Protein AF-A0A842SNS7-F1 (afdb_monomer)

Sequence (78 aa):
MLKEGAPISLAKMSRELGLSSPPIKDRIDKLEEQWVILDYRPVLYYGKLGGGLTGFVGLILDFQRCYDEKFVKDLKGV

pLDDT: mean 85.19, std 12.02, range [44.06, 98.25]

Foldseek 3Di:
DQVPDPPDDLVRVCVVVVHHSPVVVVVVVVCCVVCVQVDRDDDDDCVVVVNPDDDDDDDDDDPVPCPDPVNVVVVVVD

Solvent-accessible surface area (backbone atoms only — not comparable to full-atom values): 5278 Å² total; per-residue (Å²): 105,74,92,79,55,66,89,68,54,56,70,59,50,18,66,78,69,75,43,64,51,66,69,52,50,56,52,52,52,52,33,42,77,68,60,71,47,81,79,88,76,86,89,76,67,42,56,84,72,75,50,70,78,87,84,85,85,87,84,84,83,56,71,93,74,61,76,40,73,63,56,57,50,60,76,54,71,117

Nearest PDB structures (foldseek):
  2cfx-assembly1_C  TM=9.100E-01  e=5.868E-02  Bacillus subtilis
  2pmh-assembly1_A  TM=9.553E-01  e=1.612E-01  Sulfurisphaera tokodaii str. 7
  2pn6-assembly1_A  TM=9.669E-01  e=2.110E-01  Sulfurisphaera tokodaii
  2dbb-assembly1_B  TM=9.574E-01  e=1.973E-01  Pyrococcus horikoshii OT3

Secondary structure (DSSP, 8-state):
-HHHHSPPPHHHHHHHHTS-HHHHHHHHHHHHHTTSS--------GGGGT------------TTTS--HHHHHHHT--

Radius of gyration: 21.53 Å; Cα contacts (8 Å, |Δi|>4): 31; chains: 1; bounding box: 54×19×41 Å

Structure (mmCIF, N/CA/C/O backbone):
da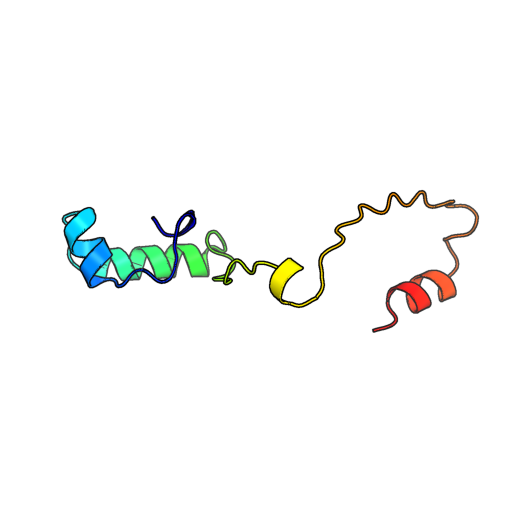ta_AF-A0A842SNS7-F1
#
_entry.id   AF-A0A842SNS7-F1
#
loop_
_atom_site.group_PDB
_atom_site.id
_atom_site.type_symbol
_atom_site.label_atom_id
_atom_site.label_alt_id
_atom_site.label_comp_id
_atom_site.label_asym_id
_atom_site.label_entity_id
_atom_site.label_seq_id
_atom_site.pdbx_PDB_ins_code
_atom_site.Cartn_x
_atom_site.Cartn_y
_atom_site.Cartn_z
_atom_site.occupancy
_atom_site.B_iso_or_equiv
_atom_site.auth_seq_id
_atom_site.auth_comp_id
_atom_site.auth_asym_id
_atom_site.auth_atom_id
_atom_site.pdbx_PDB_model_num
ATOM 1 N N . MET A 1 1 ? -11.757 -7.223 0.924 1.00 80.62 1 MET A N 1
ATOM 2 C CA . MET A 1 1 ? -12.065 -5.858 1.420 1.00 80.62 1 MET A CA 1
ATOM 3 C C . MET A 1 1 ? -10.942 -4.851 1.156 1.00 80.62 1 MET A C 1
ATOM 5 O O . MET A 1 1 ? -11.010 -4.196 0.128 1.00 80.62 1 MET A O 1
ATOM 9 N N . LEU A 1 2 ? -9.900 -4.717 1.998 1.00 85.69 2 LEU A N 1
ATOM 10 C CA . LEU A 1 2 ? -8.882 -3.651 1.822 1.00 85.69 2 LEU A CA 1
ATOM 11 C C . LEU A 1 2 ? -8.096 -3.751 0.501 1.00 85.69 2 LEU A C 1
ATOM 13 O O . LEU A 1 2 ? -7.850 -2.737 -0.139 1.00 85.69 2 LEU A O 1
ATOM 17 N N . LYS A 1 3 ? -7.780 -4.974 0.051 1.00 85.06 3 LYS A N 1
ATOM 18 C CA . LYS A 1 3 ? -7.098 -5.233 -1.231 1.00 85.06 3 LYS A CA 1
ATOM 19 C C . LYS A 1 3 ? -7.941 -4.873 -2.464 1.00 85.06 3 LYS A C 1
ATOM 21 O O . LYS A 1 3 ? -7.390 -4.581 -3.516 1.00 85.06 3 LYS A O 1
ATOM 26 N N . GLU A 1 4 ? -9.264 -4.940 -2.351 1.00 81.06 4 GLU A N 1
ATOM 27 C CA . GLU A 1 4 ? -10.184 -4.840 -3.494 1.00 81.06 4 GLU A CA 1
ATOM 28 C C . GLU A 1 4 ? -10.727 -3.424 -3.701 1.00 81.06 4 GLU A C 1
ATOM 30 O O . GLU A 1 4 ? -11.202 -3.113 -4.788 1.00 81.06 4 GLU A O 1
ATOM 35 N N . GLY A 1 5 ? -10.671 -2.555 -2.686 1.00 71.31 5 GLY A N 1
ATOM 36 C CA . GLY A 1 5 ? -11.252 -1.219 -2.807 1.00 71.31 5 GLY A CA 1
ATOM 37 C C . GLY A 1 5 ? -11.090 -0.342 -1.576 1.00 71.31 5 GLY A C 1
ATOM 38 O O . GLY A 1 5 ? -12.086 0.040 -0.969 1.00 71.31 5 GLY A O 1
ATOM 39 N N . ALA A 1 6 ? -9.854 -0.004 -1.209 1.00 75.94 6 ALA A N 1
ATOM 40 C CA . ALA A 1 6 ? -9.591 1.070 -0.254 1.00 75.94 6 ALA A CA 1
ATOM 41 C C . ALA A 1 6 ? -9.783 2.464 -0.906 1.00 75.94 6 ALA A C 1
ATOM 43 O O . ALA A 1 6 ? -9.474 2.616 -2.090 1.00 75.94 6 ALA A O 1
ATOM 44 N N . PRO A 1 7 ? -10.250 3.491 -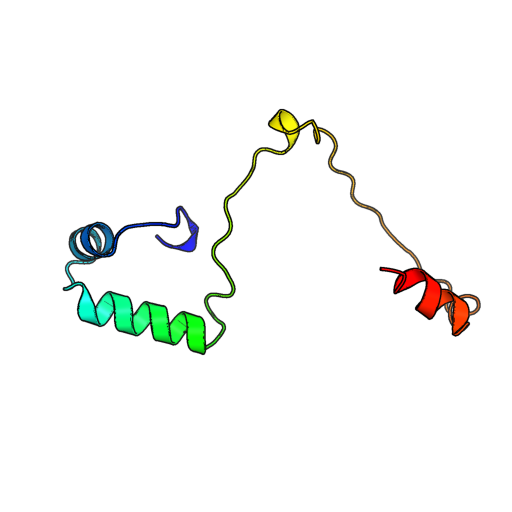0.163 1.00 70.75 7 PRO A N 1
ATOM 45 C CA . PRO A 1 7 ? -10.592 3.474 1.260 1.00 70.75 7 PRO A CA 1
ATOM 46 C C . PRO A 1 7 ? -12.052 3.054 1.526 1.00 70.75 7 PRO A C 1
ATOM 48 O O . PRO A 1 7 ? -13.002 3.657 1.029 1.00 70.75 7 PRO A O 1
ATOM 51 N N . ILE A 1 8 ? -12.237 2.043 2.381 1.00 83.94 8 ILE A N 1
ATOM 52 C CA . ILE A 1 8 ? -13.544 1.659 2.939 1.00 83.94 8 ILE A CA 1
ATOM 53 C C . ILE A 1 8 ? -13.669 2.325 4.312 1.00 83.94 8 ILE A C 1
ATOM 55 O O . ILE A 1 8 ? -12.724 2.300 5.095 1.00 83.94 8 ILE A O 1
ATOM 59 N N . SER A 1 9 ? -14.821 2.914 4.641 1.00 89.62 9 SER A N 1
ATOM 60 C CA . SER A 1 9 ? -15.020 3.468 5.986 1.00 89.62 9 SER A CA 1
ATOM 61 C C . SER A 1 9 ? -15.084 2.356 7.041 1.00 89.62 9 SER A C 1
ATOM 63 O O . SER A 1 9 ? -15.642 1.282 6.797 1.00 89.62 9 SER A O 1
ATOM 65 N N . LEU A 1 10 ? -14.580 2.622 8.252 1.00 90.56 10 LEU A N 1
ATOM 66 C CA . LEU A 1 10 ? -14.681 1.684 9.383 1.00 90.56 10 LEU A CA 1
ATOM 67 C C . LEU A 1 10 ? -16.135 1.301 9.684 1.00 90.56 10 LEU A C 1
ATOM 69 O O . LEU A 1 10 ? -16.404 0.155 10.016 1.00 90.56 10 LEU A O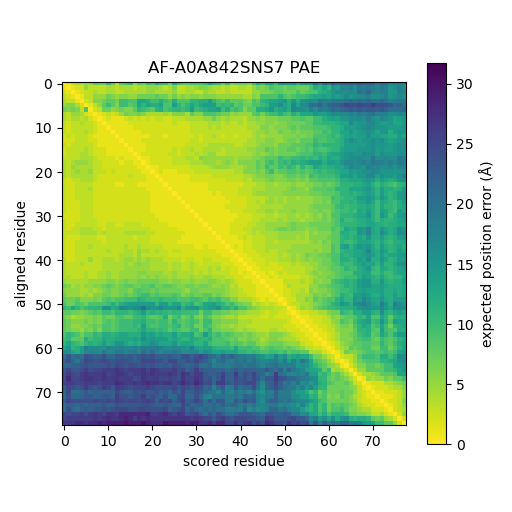 1
ATOM 73 N N . ALA A 1 11 ? -17.082 2.225 9.499 1.00 91.25 11 ALA A N 1
ATOM 74 C CA . ALA A 1 11 ? -18.508 1.948 9.657 1.00 91.25 11 ALA A CA 1
ATOM 75 C C . ALA A 1 11 ? -19.021 0.912 8.642 1.00 91.25 11 ALA A C 1
ATOM 77 O O . ALA A 1 11 ? -19.827 0.052 8.992 1.00 91.25 11 ALA A O 1
ATOM 78 N N . LYS A 1 12 ? -18.550 0.970 7.390 1.00 91.19 12 LYS A N 1
ATOM 79 C CA . LYS A 1 12 ? -18.904 -0.024 6.372 1.00 91.19 12 LYS A CA 1
ATOM 80 C C . LYS A 1 12 ? -18.267 -1.380 6.688 1.00 91.19 12 LYS A C 1
ATOM 82 O O . LYS A 1 12 ? -18.973 -2.382 6.678 1.00 91.19 12 LYS A O 1
ATOM 87 N N . MET A 1 13 ? -16.990 -1.401 7.075 1.00 92.44 13 MET A N 1
ATOM 88 C CA . MET A 1 13 ? -16.325 -2.630 7.532 1.00 92.44 13 MET A CA 1
ATOM 89 C C . MET A 1 13 ? -17.008 -3.241 8.762 1.00 92.44 13 MET A C 1
ATOM 91 O O . MET A 1 13 ? -17.191 -4.448 8.822 1.00 92.44 13 MET A O 1
ATOM 95 N N . SER A 1 14 ? -17.435 -2.412 9.715 1.00 93.69 14 SER A N 1
ATOM 96 C CA . SER A 1 14 ? -18.159 -2.834 10.917 1.00 93.69 14 SER A CA 1
ATOM 97 C C . SER A 1 14 ? -19.465 -3.552 10.578 1.00 93.69 14 SER A C 1
ATOM 99 O O . SER A 1 14 ? -19.728 -4.629 11.112 1.00 93.69 14 SER A O 1
ATOM 101 N N . ARG A 1 15 ? -20.246 -3.007 9.636 1.00 93.25 15 ARG A N 1
ATOM 102 C CA . ARG A 1 15 ? -21.489 -3.635 9.162 1.00 93.25 15 ARG A CA 1
ATOM 103 C C . ARG A 1 15 ? -21.238 -4.954 8.437 1.00 93.25 15 ARG A C 1
ATOM 105 O O . ARG A 1 15 ? -21.962 -5.909 8.680 1.00 93.25 15 ARG A O 1
ATOM 112 N N . GLU A 1 16 ? -20.237 -5.006 7.559 1.00 91.50 16 GLU A N 1
ATOM 113 C CA . GLU A 1 16 ? -19.955 -6.200 6.749 1.00 91.50 16 GLU A CA 1
ATOM 114 C C . GLU A 1 16 ? -19.313 -7.334 7.561 1.00 91.50 16 GLU A C 1
ATOM 116 O O . GLU A 1 16 ? -19.594 -8.502 7.311 1.00 91.50 16 GLU A O 1
ATOM 121 N N . LEU A 1 17 ? -18.483 -7.004 8.555 1.00 91.62 17 LEU A N 1
ATOM 122 C CA . LEU A 1 17 ? -17.781 -7.986 9.388 1.00 91.62 17 LEU A CA 1
ATOM 123 C C . LEU A 1 17 ? -18.532 -8.341 10.680 1.00 91.62 17 LEU A C 1
ATOM 125 O O . LEU A 1 17 ? -18.113 -9.257 11.383 1.00 91.62 17 LEU A O 1
ATOM 129 N N . GLY A 1 18 ? -19.604 -7.619 11.026 1.00 93.50 18 GLY A N 1
ATOM 130 C CA . GLY A 1 18 ? -20.356 -7.831 12.269 1.00 93.50 18 GLY A CA 1
ATOM 131 C C . GLY A 1 18 ? -19.560 -7.507 13.540 1.00 93.50 18 GLY A C 1
ATOM 132 O O . GLY A 1 18 ? -19.840 -8.053 14.604 1.00 93.50 18 GLY A O 1
ATOM 133 N N . LEU A 1 19 ? -18.552 -6.638 13.436 1.00 93.31 19 LEU A N 1
ATOM 134 C CA . LEU A 1 19 ? -17.676 -6.231 14.539 1.00 93.31 19 LEU A CA 1
ATOM 135 C C . LEU A 1 19 ? -17.824 -4.737 14.812 1.00 93.31 19 LEU A C 1
ATOM 137 O O . LEU A 1 19 ? -18.130 -3.966 13.906 1.00 93.31 19 LEU A O 1
ATOM 141 N N . SER A 1 20 ? -17.566 -4.293 16.042 1.00 93.44 20 SER A N 1
ATOM 142 C CA . SER A 1 20 ? -17.484 -2.860 16.338 1.00 93.44 20 SER A CA 1
ATOM 143 C C . SER A 1 20 ? -16.249 -2.228 15.675 1.00 93.44 20 SER A C 1
ATOM 145 O O . SER A 1 20 ? -15.263 -2.902 15.373 1.00 93.44 20 SER A O 1
ATOM 147 N N . SER A 1 21 ? -16.287 -0.917 15.429 1.00 92.44 21 SER A N 1
ATOM 148 C CA . SER A 1 21 ? -15.186 -0.197 14.770 1.00 92.44 21 SER A CA 1
ATOM 149 C C . SER A 1 21 ? -13.824 -0.270 15.496 1.00 92.44 21 SER A C 1
ATOM 151 O O . SER A 1 21 ? -12.819 -0.390 14.793 1.00 92.44 21 SER A O 1
ATOM 153 N N . PRO A 1 22 ? -13.729 -0.226 16.846 1.00 95.06 22 PRO A N 1
ATOM 154 C CA . PRO A 1 22 ? -12.436 -0.242 17.543 1.00 95.06 22 PRO A CA 1
ATOM 155 C C . PRO A 1 22 ? -11.537 -1.465 17.262 1.00 95.06 22 PRO A C 1
ATOM 157 O O . PRO A 1 22 ? -10.392 -1.253 16.868 1.00 95.06 22 PRO A O 1
ATOM 160 N N . PRO A 1 23 ? -11.998 -2.731 17.380 1.00 95.19 23 PRO A N 1
ATOM 161 C CA . PRO A 1 23 ? -11.157 -3.897 17.087 1.00 95.19 23 PRO A CA 1
ATOM 162 C C . PRO A 1 23 ? -10.771 -4.013 15.607 1.00 95.19 23 PRO A C 1
ATOM 164 O O . PRO A 1 23 ? -9.736 -4.594 15.290 1.00 95.19 23 PRO A O 1
ATOM 167 N N . ILE A 1 24 ? -11.580 -3.466 14.690 1.00 94.81 24 ILE A N 1
ATOM 168 C CA . ILE A 1 24 ? -11.217 -3.397 13.268 1.00 94.81 24 ILE A CA 1
ATOM 169 C C . ILE A 1 24 ? -10.042 -2.435 13.087 1.00 94.81 24 ILE A C 1
ATOM 171 O O . ILE A 1 24 ? -9.073 -2.790 12.421 1.00 94.81 24 ILE A O 1
ATOM 175 N N . LYS A 1 25 ? -10.110 -1.245 13.697 1.00 94.62 25 LYS A N 1
ATOM 176 C CA . LYS A 1 25 ? -9.038 -0.249 13.608 1.00 94.62 25 LYS A CA 1
ATOM 177 C C . LYS A 1 25 ? -7.737 -0.767 14.226 1.00 94.62 25 LYS A C 1
ATOM 179 O O . LYS A 1 25 ? -6.731 -0.762 13.532 1.00 94.62 25 LYS A O 1
ATOM 184 N N . ASP A 1 26 ? -7.789 -1.338 15.430 1.00 96.69 26 ASP A N 1
ATOM 185 C CA . ASP A 1 26 ? -6.620 -1.943 16.093 1.00 96.69 26 ASP A CA 1
ATOM 186 C C . ASP A 1 26 ? -5.944 -3.027 15.231 1.00 96.69 26 ASP A C 1
ATOM 188 O O . ASP A 1 26 ? -4.720 -3.099 15.151 1.00 96.69 26 ASP A O 1
ATOM 192 N N . ARG A 1 27 ? -6.725 -3.859 14.527 1.00 95.69 27 ARG A N 1
ATOM 193 C CA . ARG A 1 27 ? -6.156 -4.847 13.599 1.00 95.69 27 ARG A CA 1
ATOM 194 C C . ARG A 1 27 ? -5.519 -4.215 12.371 1.00 95.69 27 ARG A C 1
ATOM 196 O O . ARG A 1 27 ? -4.484 -4.703 11.938 1.00 95.69 27 ARG A O 1
ATOM 203 N N . ILE A 1 28 ? -6.139 -3.189 11.792 1.00 94.62 28 ILE A N 1
ATOM 204 C CA . ILE A 1 28 ? -5.564 -2.475 10.645 1.00 94.62 28 ILE A CA 1
ATOM 205 C C . ILE A 1 28 ? -4.233 -1.837 11.053 1.00 94.62 28 ILE A C 1
ATOM 207 O O . ILE A 1 28 ? -3.243 -2.052 10.363 1.00 94.62 28 ILE A O 1
ATOM 211 N N . ASP A 1 29 ? -4.193 -1.175 12.211 1.00 95.81 29 ASP A N 1
ATOM 212 C CA . ASP A 1 29 ? -2.986 -0.538 12.750 1.00 95.81 29 ASP A CA 1
ATOM 213 C C . ASP A 1 29 ? -1.859 -1.557 12.933 1.00 95.81 29 ASP A C 1
ATOM 215 O O . ASP A 1 29 ? -0.754 -1.363 12.437 1.00 95.81 29 ASP A O 1
ATOM 219 N N . LYS A 1 30 ? -2.157 -2.719 13.525 1.00 98.06 30 LYS A N 1
ATOM 220 C CA . LYS A 1 30 ? -1.172 -3.802 13.667 1.00 98.06 30 LYS A CA 1
ATOM 221 C C . LYS A 1 30 ? -0.662 -4.324 12.328 1.00 98.06 30 LYS A C 1
ATOM 223 O O . LYS A 1 30 ? 0.512 -4.656 12.219 1.00 98.06 30 LYS A O 1
ATOM 228 N N . LEU A 1 31 ? -1.519 -4.428 11.312 1.00 96.50 31 LEU A N 1
ATOM 229 C CA . LEU A 1 31 ? -1.103 -4.885 9.983 1.00 96.50 31 LEU A CA 1
ATOM 230 C C . LEU A 1 31 ? -0.221 -3.854 9.264 1.00 96.50 31 LEU A C 1
ATOM 232 O O . LEU A 1 31 ? 0.661 -4.248 8.503 1.00 96.50 31 LEU A O 1
ATOM 236 N N . GLU A 1 32 ? -0.445 -2.563 9.501 1.00 95.81 32 GLU A N 1
ATOM 237 C CA . GLU A 1 32 ? 0.405 -1.473 9.009 1.00 95.81 32 GLU A CA 1
ATOM 238 C C . GLU A 1 32 ? 1.758 -1.467 9.741 1.00 95.81 32 GLU A C 1
ATOM 240 O O . GLU A 1 32 ? 2.807 -1.498 9.101 1.00 95.81 32 GLU A O 1
ATOM 245 N N . GLU A 1 33 ? 1.753 -1.551 11.075 1.00 98.12 33 GLU A N 1
ATOM 246 C CA . GLU A 1 33 ? 2.963 -1.626 11.911 1.00 98.12 33 GLU A CA 1
ATOM 247 C C . GLU A 1 33 ? 3.831 -2.856 11.599 1.00 98.12 33 GLU A C 1
ATOM 249 O O . GLU A 1 33 ? 5.061 -2.795 11.652 1.00 98.12 33 GLU A O 1
ATOM 254 N N . GLN A 1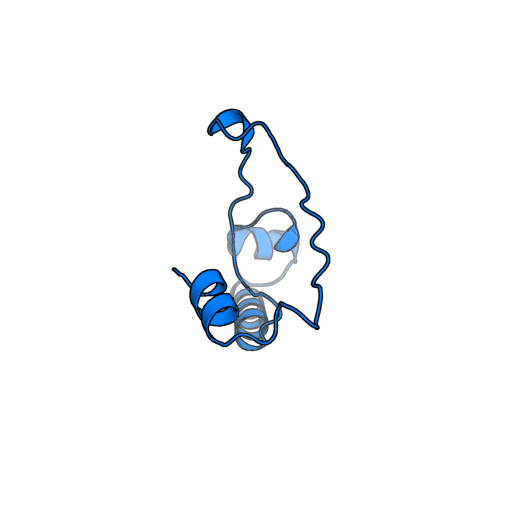 34 ? 3.201 -3.982 11.256 1.00 98.25 34 GLN A N 1
ATOM 255 C CA . GLN A 1 34 ? 3.875 -5.232 10.896 1.00 98.25 34 GLN A CA 1
ATOM 256 C C . GLN A 1 34 ? 4.291 -5.303 9.421 1.00 98.25 34 GLN A C 1
ATOM 258 O O . GLN A 1 34 ? 4.743 -6.359 8.977 1.00 98.25 34 GLN A O 1
ATOM 263 N N . TRP A 1 35 ? 4.140 -4.217 8.654 1.00 96.38 35 TRP A N 1
ATOM 264 C CA . TRP A 1 35 ? 4.470 -4.167 7.225 1.00 96.38 35 TRP A CA 1
ATOM 265 C C . TRP A 1 35 ? 3.730 -5.212 6.376 1.00 96.38 35 TRP A C 1
ATOM 267 O O . TRP A 1 35 ? 4.198 -5.622 5.314 1.00 96.38 35 TRP A O 1
ATOM 277 N N . VAL A 1 36 ? 2.548 -5.643 6.824 1.00 96.69 36 VAL A N 1
ATOM 278 C CA . VAL A 1 36 ? 1.647 -6.486 6.028 1.00 96.69 36 VAL A CA 1
ATOM 279 C C . VAL A 1 36 ? 0.850 -5.614 5.060 1.00 96.69 36 VAL A C 1
ATOM 281 O O . VAL A 1 36 ? 0.693 -5.960 3.888 1.00 96.69 36 VAL A O 1
ATOM 284 N N . ILE A 1 37 ? 0.368 -4.463 5.533 1.00 94.50 37 ILE A N 1
ATOM 285 C CA . ILE A 1 37 ? -0.167 -3.397 4.685 1.00 94.50 37 ILE A CA 1
ATOM 286 C C . ILE A 1 37 ? 0.964 -2.401 4.453 1.00 94.50 37 ILE A C 1
ATOM 288 O O . ILE A 1 37 ? 1.386 -1.710 5.372 1.00 94.50 37 ILE A O 1
ATOM 292 N N . LEU A 1 38 ? 1.466 -2.354 3.220 1.00 94.06 38 LEU A N 1
ATOM 293 C CA . LEU A 1 38 ? 2.601 -1.499 2.870 1.00 94.06 38 LEU A CA 1
ATOM 294 C C . LEU A 1 38 ? 2.183 -0.066 2.531 1.00 94.06 38 LEU A C 1
ATOM 296 O O . LEU A 1 38 ? 2.926 0.867 2.811 1.00 94.06 38 LEU A O 1
ATOM 300 N N . ASP A 1 39 ? 1.040 0.102 1.862 1.00 91.06 39 ASP A N 1
ATOM 301 C CA . ASP A 1 39 ? 0.553 1.404 1.404 1.00 91.06 39 ASP A CA 1
ATOM 302 C C . ASP A 1 39 ? -0.906 1.309 0.917 1.00 91.06 39 ASP A C 1
ATOM 304 O O . ASP A 1 39 ? -1.402 0.221 0.604 1.00 91.06 39 ASP A O 1
ATOM 308 N N . TYR A 1 40 ? -1.561 2.460 0.758 1.00 90.56 40 TYR A N 1
ATOM 309 C CA . TYR A 1 40 ? -2.860 2.614 0.106 1.00 90.56 40 TYR A CA 1
ATOM 310 C C . TYR A 1 40 ? -2.714 3.495 -1.131 1.00 90.56 40 TYR A C 1
ATOM 312 O O . TYR A 1 40 ? -2.589 4.715 -1.038 1.00 90.56 40 TYR A O 1
ATOM 320 N N . ARG A 1 41 ? -2.772 2.880 -2.316 1.00 90.00 41 ARG A N 1
ATOM 321 C CA . ARG A 1 41 ? -2.592 3.593 -3.587 1.00 90.00 41 ARG A CA 1
ATOM 322 C C . ARG A 1 41 ? -3.835 3.518 -4.464 1.00 90.00 41 ARG A C 1
ATOM 324 O O . ARG A 1 41 ? -4.413 2.438 -4.597 1.00 90.00 41 ARG A O 1
ATOM 331 N N . PRO A 1 42 ? -4.227 4.628 -5.110 1.00 87.69 42 PRO A N 1
ATOM 332 C CA . PRO A 1 42 ? -5.275 4.587 -6.114 1.00 87.69 42 PRO A CA 1
ATOM 333 C C . PRO A 1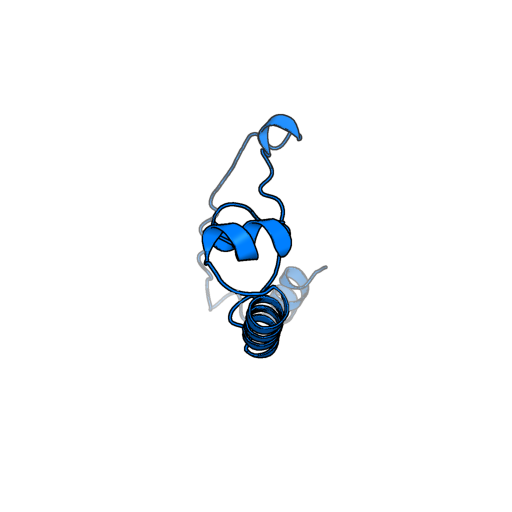 42 ? -4.801 3.795 -7.337 1.00 87.69 42 PRO A C 1
ATOM 335 O O . PRO A 1 42 ? -3.676 3.961 -7.809 1.00 87.69 42 PRO A O 1
ATOM 338 N N . VAL A 1 43 ? -5.683 2.962 -7.887 1.00 89.31 43 VAL A N 1
ATOM 339 C CA . VAL A 1 43 ? -5.462 2.329 -9.191 1.00 89.31 43 VAL A CA 1
ATOM 340 C C . VAL A 1 43 ? -5.864 3.327 -10.270 1.00 89.31 43 VAL A C 1
ATOM 342 O O . VAL A 1 43 ? -7.029 3.711 -10.373 1.00 89.31 43 VAL A O 1
ATOM 345 N N . LEU A 1 44 ? -4.889 3.770 -11.061 1.00 90.06 44 LEU A N 1
ATOM 346 C CA . LEU A 1 44 ? -5.096 4.759 -12.112 1.00 90.06 44 LEU A CA 1
ATOM 347 C C . LEU A 1 44 ? -5.194 4.092 -13.481 1.00 90.06 44 LEU A C 1
ATOM 349 O O . LEU A 1 44 ? -4.471 3.148 -13.794 1.00 90.06 44 LEU A O 1
ATOM 353 N N . TYR A 1 45 ? -6.058 4.637 -14.334 1.00 91.44 45 TYR A N 1
ATOM 354 C CA . TYR A 1 45 ? -6.117 4.251 -15.737 1.00 91.44 45 TYR A CA 1
ATOM 355 C C . TYR A 1 45 ? -5.167 5.130 -16.557 1.00 9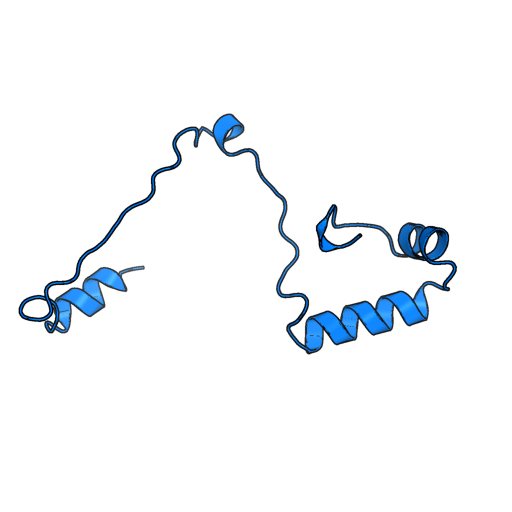1.44 45 TYR A C 1
ATOM 357 O O . TYR A 1 45 ? -5.535 6.220 -17.002 1.00 91.44 45 TYR A O 1
ATOM 365 N N . TYR A 1 46 ? -3.940 4.649 -16.760 1.00 90.31 46 TYR A N 1
ATOM 366 C CA . TYR A 1 46 ? -2.863 5.409 -17.406 1.00 90.31 46 TYR A CA 1
ATOM 367 C C . TYR A 1 46 ? -3.191 5.883 -18.829 1.00 90.31 46 TYR A C 1
ATOM 369 O O . TYR A 1 46 ? -2.775 6.974 -19.214 1.00 90.31 46 TYR A O 1
ATOM 377 N N . GLY A 1 47 ? -4.031 5.158 -19.578 1.00 92.50 47 GLY A N 1
ATOM 378 C CA . GLY A 1 47 ? -4.474 5.591 -20.908 1.00 92.50 47 GLY A CA 1
ATOM 379 C C . GLY A 1 47 ? -5.233 6.926 -20.907 1.00 92.50 47 GLY A C 1
ATOM 380 O O . GLY A 1 47 ? -5.090 7.710 -21.838 1.00 92.50 47 GLY A O 1
ATOM 381 N N . LYS A 1 48 ? -5.983 7.242 -19.839 1.00 93.88 48 LYS A N 1
ATOM 382 C CA . LYS A 1 48 ? -6.655 8.552 -19.675 1.00 93.88 48 LYS A CA 1
ATOM 383 C C . LYS A 1 48 ? -5.692 9.661 -19.251 1.00 93.88 48 LYS A C 1
ATOM 385 O O . LYS A 1 48 ? -6.052 10.828 -19.325 1.00 93.88 48 LYS A O 1
ATOM 390 N N . LEU A 1 49 ? -4.489 9.299 -18.813 1.00 92.56 49 LEU A N 1
ATOM 391 C CA . LEU A 1 49 ? -3.428 10.224 -18.420 1.00 92.56 49 LEU A CA 1
ATOM 392 C C . LEU A 1 49 ? -2.435 10.484 -19.566 1.00 92.56 49 LEU A C 1
ATOM 394 O O . LEU A 1 49 ? -1.393 11.087 -19.342 1.00 92.56 49 LEU A O 1
ATOM 398 N N . GLY A 1 50 ? -2.718 9.997 -20.780 1.00 91.69 50 GLY A N 1
ATOM 399 C CA . GLY A 1 50 ? -1.802 10.072 -21.924 1.00 91.69 50 GLY A CA 1
ATOM 400 C C . GLY A 1 50 ? -0.716 8.985 -21.941 1.00 91.69 50 GLY A C 1
ATOM 401 O O . GLY A 1 50 ? 0.032 8.890 -22.908 1.00 91.69 50 GLY A O 1
ATOM 402 N N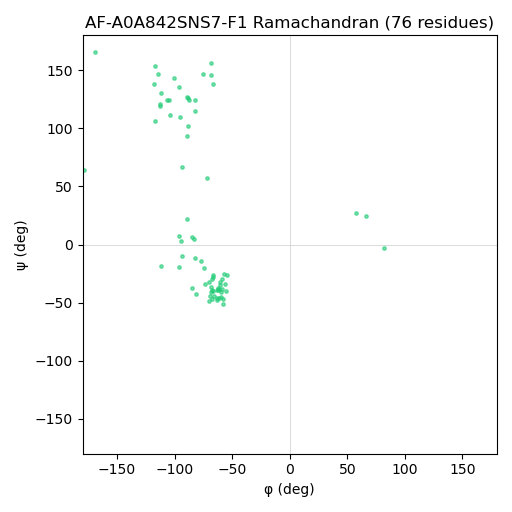 . GLY A 1 51 ? -0.655 8.120 -20.922 1.00 85.06 51 GLY A N 1
ATOM 403 C CA . GLY A 1 51 ? 0.256 6.975 -20.828 1.00 85.06 51 GLY A CA 1
ATOM 404 C C . GLY A 1 51 ? -0.385 5.688 -21.350 1.00 85.06 51 GLY A C 1
ATOM 405 O O . GLY A 1 51 ? -0.687 4.784 -20.577 1.00 85.06 51 GLY A O 1
ATOM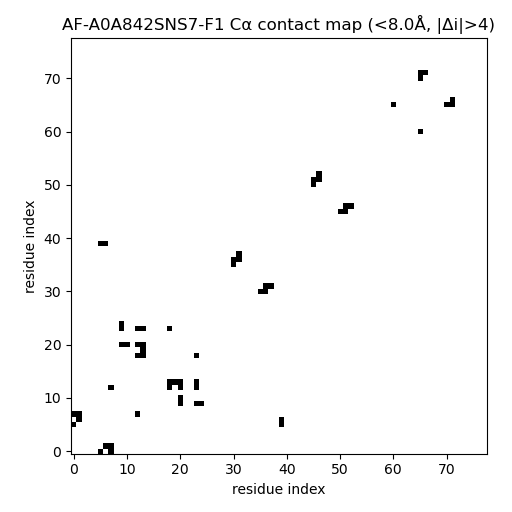 406 N N . GLY A 1 52 ? -0.653 5.621 -22.655 1.00 88.06 52 GLY A N 1
ATOM 407 C CA . GLY A 1 52 ? -1.341 4.477 -23.276 1.00 88.06 52 GLY A CA 1
ATOM 408 C C . GLY A 1 52 ? -0.452 3.273 -23.606 1.00 88.06 52 GLY A C 1
ATOM 409 O O . GLY A 1 52 ? -0.973 2.210 -23.933 1.00 88.06 52 GLY A O 1
ATOM 410 N N . LEU A 1 53 ? 0.872 3.427 -23.536 1.00 90.19 53 LEU A N 1
ATOM 411 C CA . LEU A 1 53 ? 1.834 2.379 -23.866 1.00 90.19 53 LEU A CA 1
ATOM 412 C C . LEU A 1 53 ? 2.470 1.827 -22.587 1.00 90.19 53 LEU A C 1
ATOM 414 O O . LEU A 1 53 ? 3.071 2.570 -21.815 1.00 90.19 53 LEU A O 1
ATOM 418 N N . THR A 1 54 ? 2.379 0.515 -22.387 1.00 91.62 54 THR A N 1
ATOM 419 C CA . THR A 1 54 ? 3.125 -0.205 -21.349 1.00 91.62 54 THR A CA 1
ATOM 420 C C . THR A 1 54 ? 4.134 -1.119 -22.030 1.00 91.62 54 THR A C 1
ATOM 422 O O . THR A 1 54 ? 3.753 -1.990 -22.807 1.00 91.62 54 THR A O 1
ATOM 425 N N . GLY A 1 55 ? 5.419 -0.901 -21.759 1.00 91.62 55 GLY A N 1
ATOM 426 C CA . GLY A 1 55 ? 6.512 -1.730 -22.259 1.00 91.62 55 GLY A CA 1
ATOM 427 C C . GLY A 1 55 ? 7.209 -2.460 -21.117 1.00 91.62 55 GLY A C 1
ATOM 428 O O . GLY A 1 55 ? 7.337 -1.921 -20.020 1.00 91.62 55 GLY A O 1
ATOM 429 N N . PHE A 1 56 ? 7.685 -3.671 -21.389 1.00 94.31 56 PHE A N 1
ATOM 430 C CA . PHE A 1 56 ? 8.586 -4.398 -20.500 1.00 94.31 56 PHE A CA 1
ATOM 431 C C . PHE A 1 56 ? 9.990 -4.334 -21.092 1.00 94.31 56 PHE A C 1
ATOM 433 O O . PHE A 1 56 ? 10.192 -4.710 -22.245 1.00 94.31 56 PHE A O 1
ATOM 440 N N . VAL A 1 57 ? 10.954 -3.846 -20.315 1.00 92.00 57 VAL A N 1
ATOM 441 C CA . VAL A 1 57 ? 12.351 -3.743 -20.747 1.00 92.00 57 VAL A CA 1
ATOM 442 C C . VAL A 1 57 ? 13.143 -4.861 -20.084 1.00 92.00 57 VAL A C 1
ATOM 444 O O . VAL A 1 57 ? 13.322 -4.869 -18.869 1.00 92.00 57 VAL A O 1
ATOM 447 N N . GLY A 1 58 ? 13.604 -5.819 -20.887 1.00 90.50 58 GLY A N 1
ATOM 448 C CA . GLY A 1 58 ? 14.565 -6.827 -20.451 1.00 90.50 58 GLY A CA 1
ATOM 449 C C . GLY A 1 58 ? 15.977 -6.258 -20.521 1.00 90.50 58 GLY A C 1
ATOM 450 O O . GLY A 1 58 ? 16.399 -5.795 -21.578 1.00 90.50 58 GLY A O 1
ATOM 451 N N . LEU A 1 59 ? 16.705 -6.294 -19.409 1.00 85.38 59 LEU A N 1
ATOM 452 C CA . LEU A 1 59 ? 18.099 -5.864 -19.344 1.00 85.38 59 LEU A CA 1
ATOM 453 C C . LEU A 1 59 ? 18.985 -7.084 -19.089 1.00 85.38 59 LEU A C 1
ATOM 455 O O . LEU A 1 59 ? 18.719 -7.864 -18.176 1.00 85.38 59 LEU A O 1
ATOM 459 N N . ILE A 1 60 ? 20.042 -7.234 -19.886 1.00 83.00 60 ILE A N 1
ATOM 460 C CA . ILE A 1 60 ? 21.114 -8.205 -19.651 1.00 83.00 60 ILE A CA 1
ATOM 461 C C . ILE A 1 60 ? 22.366 -7.397 -19.337 1.00 83.00 60 ILE A C 1
ATOM 463 O O . ILE A 1 60 ? 22.790 -6.568 -20.142 1.00 83.00 60 ILE A O 1
ATOM 467 N N . LEU A 1 61 ? 22.932 -7.620 -18.155 1.00 79.25 61 LEU A N 1
ATOM 468 C CA . LEU A 1 61 ? 24.157 -6.957 -17.727 1.00 79.25 61 LEU A CA 1
ATOM 469 C C . LEU A 1 61 ? 25.365 -7.788 -18.164 1.00 79.25 61 LEU A C 1
ATOM 471 O O . LEU A 1 61 ? 25.454 -8.975 -17.853 1.00 79.25 61 LEU A O 1
ATOM 475 N N . ASP A 1 62 ? 26.303 -7.150 -18.858 1.00 78.12 62 ASP A N 1
ATOM 476 C CA . ASP A 1 62 ? 27.620 -7.722 -19.123 1.00 78.12 62 ASP A CA 1
ATOM 477 C C . ASP A 1 62 ? 28.558 -7.364 -17.962 1.00 78.12 62 ASP A C 1
ATOM 479 O O . ASP A 1 62 ? 29.059 -6.241 -17.856 1.00 78.12 62 ASP A O 1
ATOM 483 N N . PHE A 1 63 ? 28.795 -8.329 -17.071 1.00 66.19 63 PHE A N 1
ATOM 484 C CA . PHE A 1 63 ? 29.615 -8.147 -15.870 1.00 66.19 63 PHE A CA 1
ATOM 485 C C . PHE A 1 63 ? 31.043 -7.664 -16.161 1.00 66.19 63 PHE A C 1
ATOM 487 O O . PHE A 1 63 ? 31.635 -7.011 -15.305 1.00 66.19 63 PHE A O 1
ATOM 494 N N . GLN A 1 64 ? 31.594 -7.927 -17.352 1.00 67.12 64 GLN A N 1
ATOM 495 C CA . GLN A 1 64 ? 32.943 -7.478 -17.718 1.00 67.12 64 GLN A CA 1
ATOM 496 C C . GLN A 1 64 ? 33.001 -5.971 -18.024 1.00 67.12 64 GLN A C 1
ATOM 498 O O . GLN A 1 64 ? 34.073 -5.375 -17.964 1.00 67.12 64 GLN A O 1
ATOM 503 N N . ARG A 1 65 ? 31.859 -5.341 -18.331 1.00 62.47 65 ARG A N 1
ATOM 504 C CA . ARG A 1 65 ? 31.744 -3.907 -18.657 1.00 62.47 65 ARG A CA 1
ATOM 505 C C . ARG A 1 65 ? 30.998 -3.099 -17.592 1.00 62.47 65 ARG A C 1
ATOM 507 O O . ARG A 1 65 ? 31.142 -1.883 -17.549 1.00 62.47 65 ARG A O 1
ATOM 514 N N . CYS A 1 66 ? 30.222 -3.758 -16.729 1.00 59.22 66 CYS A N 1
ATOM 515 C CA . CYS A 1 66 ? 29.362 -3.118 -15.726 1.00 59.22 66 CYS A CA 1
ATOM 516 C C . CYS A 1 66 ? 29.991 -2.962 -14.327 1.00 59.22 66 CYS A C 1
ATOM 518 O O . CYS A 1 66 ? 29.317 -2.467 -13.427 1.00 59.22 66 CYS A O 1
ATOM 520 N N . TYR A 1 67 ? 31.257 -3.351 -14.127 1.00 61.59 67 TYR A N 1
ATOM 521 C CA . TYR A 1 67 ? 31.993 -3.142 -12.865 1.00 61.59 67 TYR A CA 1
ATOM 522 C C . TYR A 1 67 ? 32.731 -1.789 -12.817 1.00 61.59 67 TYR A C 1
ATOM 524 O O . TYR A 1 67 ? 33.708 -1.630 -12.091 1.00 61.59 67 TYR A O 1
ATOM 532 N N . ASP A 1 68 ? 32.305 -0.811 -13.619 1.00 66.62 68 ASP A N 1
ATOM 533 C CA . ASP A 1 68 ? 32.788 0.564 -13.494 1.00 66.62 68 ASP A CA 1
ATOM 534 C C . ASP A 1 68 ? 31.906 1.303 -12.477 1.00 66.62 68 ASP A C 1
ATOM 536 O O . ASP A 1 68 ? 30.682 1.376 -12.624 1.00 66.62 68 ASP A O 1
ATOM 540 N N . GLU A 1 69 ? 32.521 1.877 -11.442 1.00 67.62 69 GLU A N 1
ATOM 541 C CA . GLU A 1 69 ? 31.842 2.731 -10.462 1.00 67.62 69 GLU A CA 1
ATOM 542 C C . GLU A 1 69 ? 31.085 3.892 -11.127 1.00 67.62 69 GLU A C 1
ATOM 544 O O . GLU A 1 69 ? 30.083 4.363 -10.581 1.00 67.62 69 GLU A O 1
ATOM 549 N N . LYS A 1 70 ? 31.521 4.332 -12.318 1.00 69.88 70 LYS A N 1
ATOM 550 C CA . LYS A 1 70 ? 30.799 5.321 -13.131 1.00 69.88 70 LYS A CA 1
ATOM 551 C C . LYS A 1 70 ? 29.436 4.811 -13.583 1.00 69.88 70 LYS A C 1
ATOM 553 O O . LYS A 1 70 ? 28.450 5.506 -13.385 1.00 69.88 70 LYS A O 1
ATOM 558 N N . PHE A 1 71 ? 29.352 3.576 -14.076 1.00 70.88 71 PHE A N 1
ATOM 559 C CA . PHE A 1 71 ? 28.092 2.984 -14.534 1.00 70.88 71 PHE A CA 1
ATOM 560 C C . PHE A 1 71 ? 27.065 2.869 -13.396 1.00 70.88 71 PHE A C 1
ATOM 562 O O . PHE A 1 71 ? 25.882 3.158 -13.576 1.00 70.88 71 PHE A O 1
ATOM 569 N N . VAL A 1 72 ? 27.517 2.508 -12.189 1.00 70.88 72 VAL A N 1
ATOM 570 C CA . VAL A 1 72 ? 26.650 2.451 -11.000 1.00 70.88 72 VAL A CA 1
ATOM 571 C C . VAL A 1 72 ? 26.200 3.849 -10.559 1.00 70.88 72 VAL A C 1
ATOM 573 O O . VAL A 1 72 ? 25.062 4.002 -10.112 1.00 70.88 72 VAL A O 1
ATOM 576 N N . LYS A 1 73 ? 27.058 4.870 -10.681 1.00 71.00 73 LYS A N 1
ATOM 577 C CA . LYS A 1 73 ? 26.680 6.270 -10.424 1.00 71.00 73 LYS A CA 1
ATOM 578 C C . LYS A 1 73 ? 25.670 6.790 -11.445 1.00 71.00 73 LYS A C 1
ATOM 580 O O . LYS A 1 73 ? 24.714 7.436 -11.036 1.00 71.00 73 LYS A O 1
ATOM 585 N N . ASP A 1 74 ? 25.832 6.447 -12.719 1.00 72.69 74 ASP A N 1
ATOM 586 C CA . ASP A 1 74 ? 24.932 6.872 -13.794 1.00 72.69 74 ASP A CA 1
ATOM 587 C C . ASP A 1 74 ? 23.538 6.235 -13.654 1.00 72.69 74 ASP A C 1
ATOM 589 O O . ASP A 1 74 ? 22.526 6.910 -13.827 1.00 72.69 74 ASP A O 1
ATOM 593 N N . LEU A 1 75 ? 23.458 4.960 -13.247 1.00 69.94 75 LEU A N 1
ATOM 594 C CA . LEU A 1 75 ? 22.180 4.294 -12.944 1.00 69.94 75 LEU A CA 1
ATOM 595 C C . LEU A 1 75 ? 21.479 4.855 -11.703 1.00 69.94 75 LEU A C 1
ATOM 597 O O . LEU A 1 75 ? 20.253 4.819 -11.615 1.00 69.94 75 LEU A O 1
ATOM 601 N N . LYS A 1 76 ? 22.251 5.354 -10.736 1.00 68.19 76 LYS A N 1
ATOM 602 C CA . LYS A 1 76 ? 21.731 6.032 -9.544 1.00 68.19 76 LYS A CA 1
ATOM 603 C C . LYS A 1 76 ? 21.421 7.510 -9.797 1.00 68.19 76 LYS A C 1
ATOM 605 O O . LYS A 1 76 ? 21.067 8.185 -8.844 1.00 68.19 76 LYS A O 1
ATOM 610 N N . GLY A 1 77 ? 21.549 7.997 -11.036 1.00 53.41 77 GLY A N 1
ATOM 611 C CA . GLY A 1 77 ? 21.334 9.383 -11.458 1.00 53.41 77 GLY A CA 1
ATOM 612 C C . GLY A 1 77 ? 19.8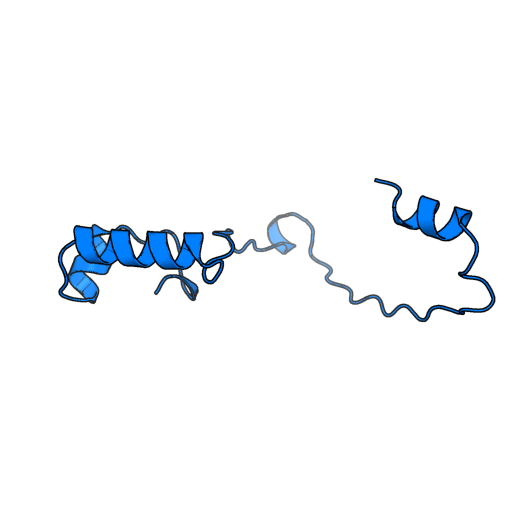71 9.838 -11.476 1.00 53.41 77 GLY A C 1
ATOM 613 O O . GLY A 1 77 ? 19.381 10.290 -12.511 1.00 53.41 77 GLY A O 1
ATOM 614 N N . VAL A 1 78 ? 19.213 9.734 -10.317 1.00 44.06 78 VAL A N 1
ATOM 615 C CA . VAL A 1 78 ? 18.264 10.718 -9.773 1.00 44.06 78 VAL A CA 1
ATOM 616 C C . VAL A 1 78 ? 18.885 11.268 -8.497 1.00 44.06 78 VAL A C 1
ATOM 618 O O . VAL A 1 78 ? 19.305 10.443 -7.656 1.00 44.06 78 VAL A O 1
#

Mean predicted aligned error: 9.29 Å